Protein AF-A0A2E5M463-F1 (afdb_monomer)

pLDDT: mean 83.98, std 10.02, range [53.19, 97.12]

Mean predicted aligned error: 6.85 Å

Solvent-accessible surface area (backbone atoms only — not comparable to full-atom values): 4978 Å² total; per-residue (Å²): 112,72,68,58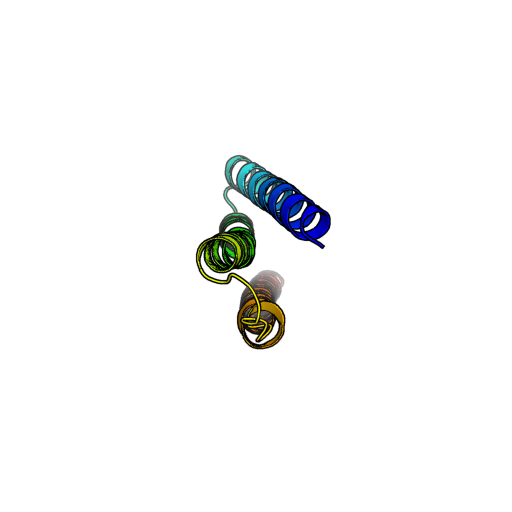,54,55,51,48,41,54,51,34,52,52,52,18,50,50,26,39,52,50,16,73,75,67,68,44,64,68,31,44,52,52,17,55,54,41,45,51,64,41,54,50,52,54,49,45,68,74,72,46,92,82,80,80,70,77,59,51,54,73,72,46,51,50,54,49,50,51,51,51,53,51,49,53,49,53,52,52,51,53,55,53,60,63,74,75,110

Foldseek 3Di:
DVVVLVVLLVVLQVQLVVLVVVCVVVVDVLSVVVSVLSVVVNVVSVVCVVPPDPPPPPCCVVVPSVVVSVVVNVVVVVVVVVVVVVVVD

Structure (mmCIF, N/CA/C/O backbone):
data_AF-A0A2E5M463-F1
#
_entry.id   AF-A0A2E5M463-F1
#
loop_
_atom_site.group_PDB
_atom_site.id
_atom_site.type_symbol
_atom_site.label_atom_id
_atom_site.label_alt_id
_atom_site.label_comp_id
_atom_site.label_asym_id
_atom_site.label_entity_id
_atom_site.label_seq_id
_atom_site.pdbx_PDB_ins_code
_atom_site.Cartn_x
_atom_site.Cartn_y
_atom_site.Cartn_z
_atom_site.occupancy
_atom_site.B_iso_or_equiv
_atom_site.auth_seq_id
_atom_site.auth_comp_id
_atom_site.auth_asym_id
_atom_site.auth_atom_id
_atom_site.pdbx_PDB_model_num
ATOM 1 N N . MET A 1 1 ? 7.688 9.559 -18.998 1.00 62.34 1 MET A N 1
ATOM 2 C CA . MET A 1 1 ? 7.029 8.341 -18.470 1.00 62.34 1 MET A CA 1
ATOM 3 C C . MET A 1 1 ? 7.721 7.845 -17.205 1.00 62.34 1 MET A C 1
ATOM 5 O O . MET A 1 1 ? 7.055 7.785 -16.188 1.00 62.34 1 MET A O 1
ATOM 9 N N . ILE A 1 2 ? 9.045 7.640 -17.204 1.00 70.81 2 ILE A N 1
ATOM 10 C CA . ILE A 1 2 ? 9.848 7.279 -16.010 1.00 70.81 2 ILE A CA 1
ATOM 11 C C . ILE A 1 2 ? 9.572 8.139 -14.761 1.00 70.81 2 ILE A C 1
ATOM 13 O O . ILE A 1 2 ? 9.425 7.608 -13.667 1.00 70.81 2 ILE A O 1
ATOM 17 N N . PHE A 1 3 ? 9.424 9.458 -14.918 1.00 75.88 3 PHE A N 1
ATOM 18 C CA . PHE A 1 3 ? 9.173 10.359 -13.787 1.00 75.88 3 PHE A CA 1
ATOM 19 C C . PHE A 1 3 ? 7.850 10.062 -13.057 1.00 75.88 3 PHE A C 1
ATOM 21 O O . PHE A 1 3 ? 7.770 10.205 -11.842 1.00 75.88 3 PHE A O 1
ATOM 28 N N . ALA A 1 4 ? 6.827 9.603 -13.786 1.00 78.38 4 ALA A N 1
ATOM 29 C CA . ALA A 1 4 ? 5.537 9.244 -13.204 1.00 78.38 4 ALA A CA 1
ATOM 30 C C . ALA A 1 4 ? 5.632 7.971 -12.347 1.00 78.38 4 ALA A C 1
ATOM 32 O O . ALA A 1 4 ? 5.012 7.915 -11.292 1.00 78.38 4 ALA A O 1
ATOM 33 N N . TYR A 1 5 ? 6.460 6.998 -12.747 1.00 77.31 5 TYR A N 1
ATOM 34 C CA . TYR A 1 5 ? 6.702 5.777 -11.971 1.00 77.31 5 TYR A CA 1
ATOM 35 C C . TYR A 1 5 ? 7.401 6.074 -10.645 1.00 77.31 5 TYR A C 1
ATOM 37 O O . TYR A 1 5 ? 6.952 5.633 -9.591 1.00 77.31 5 TYR A O 1
ATOM 45 N N . PHE A 1 6 ? 8.459 6.888 -10.671 1.00 82.75 6 PHE A N 1
ATOM 46 C CA . PHE A 1 6 ? 9.142 7.293 -9.441 1.00 82.75 6 PHE A CA 1
ATOM 47 C C . PHE A 1 6 ? 8.241 8.128 -8.526 1.00 82.75 6 PHE A C 1
ATOM 49 O O . PHE A 1 6 ? 8.236 7.911 -7.316 1.00 82.75 6 PHE A O 1
ATOM 56 N N . ALA A 1 7 ? 7.444 9.040 -9.091 1.00 87.12 7 ALA A N 1
ATOM 57 C CA . ALA A 1 7 ? 6.464 9.801 -8.322 1.00 87.12 7 ALA A CA 1
ATOM 58 C C . ALA A 1 7 ? 5.413 8.885 -7.672 1.00 87.12 7 ALA A C 1
ATOM 60 O O . ALA A 1 7 ? 5.107 9.058 -6.494 1.00 87.12 7 ALA A O 1
ATOM 61 N N . PHE A 1 8 ? 4.908 7.887 -8.406 1.00 86.06 8 PHE A N 1
ATOM 62 C CA . PHE A 1 8 ? 3.970 6.894 -7.886 1.00 86.06 8 PHE A CA 1
ATOM 63 C C . PHE A 1 8 ? 4.582 6.060 -6.754 1.00 86.06 8 PHE A C 1
ATOM 65 O O . PHE A 1 8 ? 3.973 5.945 -5.695 1.00 86.06 8 PHE A O 1
ATOM 72 N N . ILE A 1 9 ? 5.806 5.550 -6.931 1.00 88.31 9 ILE A N 1
ATOM 73 C CA . ILE A 1 9 ? 6.525 4.774 -5.907 1.00 88.31 9 ILE A CA 1
ATOM 74 C C . ILE A 1 9 ? 6.718 5.603 -4.632 1.00 88.31 9 ILE A C 1
ATOM 76 O O . ILE A 1 9 ? 6.393 5.139 -3.541 1.00 88.31 9 ILE A O 1
ATOM 80 N N . LEU A 1 10 ? 7.202 6.843 -4.751 1.00 92.12 10 LEU A N 1
ATOM 81 C CA . LEU A 1 10 ? 7.418 7.718 -3.595 1.00 92.12 10 LEU A CA 1
ATOM 82 C C . LEU A 1 10 ? 6.106 8.069 -2.887 1.00 92.12 10 LEU A C 1
ATOM 84 O O . LEU A 1 10 ? 6.041 8.021 -1.657 1.00 92.12 10 LEU A O 1
ATOM 88 N N . ALA A 1 11 ? 5.056 8.384 -3.650 1.00 92.25 11 ALA A N 1
ATOM 89 C CA . ALA A 1 11 ? 3.734 8.649 -3.096 1.00 92.25 11 ALA A CA 1
ATOM 90 C C . ALA A 1 11 ? 3.175 7.413 -2.375 1.00 92.25 11 ALA A C 1
ATOM 92 O O . ALA A 1 11 ? 2.720 7.527 -1.238 1.00 92.25 11 ALA A O 1
ATOM 93 N N . GLY A 1 12 ? 3.279 6.231 -2.987 1.00 91.31 12 GLY A N 1
ATOM 94 C CA . GLY A 1 12 ? 2.848 4.967 -2.399 1.00 91.31 12 GLY A CA 1
ATOM 95 C C . GLY A 1 12 ? 3.584 4.649 -1.098 1.00 91.31 12 GLY A C 1
ATOM 96 O O . GLY A 1 12 ? 2.943 4.317 -0.102 1.00 91.31 12 GLY A O 1
ATOM 97 N N . ILE A 1 13 ? 4.912 4.823 -1.061 1.00 93.38 13 ILE A N 1
ATOM 98 C CA . ILE A 1 13 ? 5.713 4.636 0.161 1.00 93.38 13 ILE A CA 1
ATOM 99 C C . ILE A 1 13 ? 5.244 5.610 1.247 1.00 93.38 13 ILE A C 1
ATOM 101 O O . ILE A 1 13 ? 5.073 5.210 2.399 1.00 93.38 13 ILE A O 1
ATOM 105 N N . GLY A 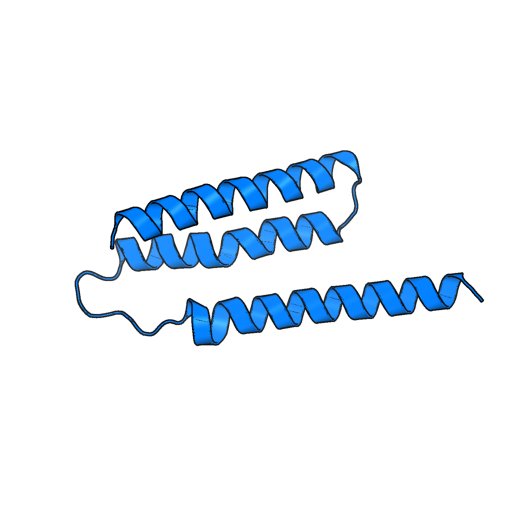1 14 ? 4.997 6.873 0.888 1.00 94.44 14 GLY A N 1
ATOM 106 C CA . GLY A 1 14 ? 4.478 7.881 1.812 1.00 94.44 14 GLY A CA 1
ATOM 107 C C . GLY A 1 14 ? 3.122 7.495 2.408 1.00 94.44 14 GLY A C 1
ATOM 108 O O . GLY A 1 14 ? 2.928 7.600 3.621 1.00 94.44 14 GLY A O 1
ATOM 109 N N . VAL A 1 15 ? 2.197 6.994 1.584 1.00 93.25 15 VAL A N 1
ATOM 110 C CA . VAL A 1 15 ? 0.869 6.550 2.036 1.00 93.25 15 VAL A CA 1
ATOM 111 C C . VAL A 1 15 ? 0.962 5.289 2.902 1.00 93.25 15 VAL A C 1
ATOM 113 O O . VAL A 1 15 ? 0.336 5.236 3.964 1.00 93.25 15 VAL A O 1
ATOM 116 N N . ALA A 1 16 ? 1.783 4.307 2.517 1.00 94.38 16 ALA A N 1
ATOM 117 C CA . ALA A 1 16 ? 2.036 3.113 3.324 1.00 94.38 16 ALA A CA 1
ATOM 118 C C . ALA A 1 16 ? 2.622 3.486 4.696 1.00 94.38 16 ALA A C 1
ATOM 120 O O . ALA A 1 16 ? 2.120 3.045 5.731 1.00 94.38 16 ALA A O 1
ATOM 121 N N . ALA A 1 17 ? 3.618 4.379 4.728 1.00 95.62 17 ALA A N 1
ATOM 122 C CA . ALA A 1 17 ? 4.217 4.876 5.965 1.00 95.62 17 ALA A CA 1
ATOM 123 C C . ALA A 1 17 ? 3.200 5.612 6.851 1.00 95.62 17 ALA A C 1
ATOM 125 O O . ALA A 1 17 ? 3.194 5.425 8.071 1.00 95.62 17 ALA A O 1
ATOM 126 N N . LEU A 1 18 ? 2.300 6.400 6.255 1.00 96.38 18 LEU A N 1
ATOM 127 C CA . LEU A 1 18 ? 1.219 7.071 6.978 1.00 96.38 18 LEU A CA 1
ATOM 128 C C . LEU A 1 18 ? 0.273 6.058 7.635 1.00 96.38 18 LEU A C 1
ATOM 130 O O . LEU A 1 18 ? -0.011 6.169 8.831 1.00 96.38 18 LEU A O 1
ATOM 134 N N . PHE A 1 19 ? -0.184 5.043 6.898 1.00 94.56 19 PHE A N 1
ATOM 135 C CA . PHE A 1 19 ? -1.032 3.990 7.463 1.00 94.56 19 PHE A CA 1
ATOM 136 C C . PHE A 1 19 ? -0.304 3.165 8.525 1.00 94.56 19 PHE A C 1
ATOM 138 O O . PHE A 1 19 ? -0.891 2.836 9.559 1.00 94.56 19 PHE A O 1
ATOM 145 N N . GLN A 1 20 ? 0.987 2.907 8.334 1.00 96.44 20 GLN A N 1
ATOM 146 C CA . GLN A 1 20 ? 1.815 2.246 9.332 1.00 96.44 20 GLN A CA 1
ATOM 147 C C . GLN A 1 20 ? 1.913 3.071 10.622 1.00 96.44 20 GLN A C 1
ATOM 149 O O . GLN A 1 20 ? 1.745 2.529 11.715 1.00 96.44 20 GLN A O 1
ATOM 154 N N . ALA A 1 21 ? 2.121 4.386 10.524 1.00 96.81 21 ALA A N 1
ATOM 155 C CA . ALA A 1 21 ? 2.150 5.276 11.683 1.00 96.81 21 ALA A CA 1
ATOM 156 C C . ALA A 1 21 ? 0.798 5.292 12.421 1.00 96.81 21 ALA A C 1
ATOM 158 O O . ALA A 1 21 ? 0.751 5.215 13.654 1.00 96.81 21 ALA A O 1
ATOM 159 N N . LEU A 1 22 ? -0.315 5.313 11.676 1.00 94.31 22 LEU A N 1
ATOM 160 C CA . LEU A 1 22 ? -1.661 5.190 12.245 1.00 94.31 22 LEU A CA 1
ATOM 161 C C . LEU A 1 22 ? -1.871 3.843 12.944 1.00 94.31 22 LEU A C 1
ATOM 163 O O . LEU A 1 22 ? -2.482 3.804 14.018 1.00 94.31 22 LEU A O 1
ATOM 167 N N . PHE A 1 23 ? -1.344 2.750 12.388 1.00 96.00 23 PHE A N 1
ATOM 168 C CA . PHE A 1 23 ? -1.360 1.442 13.037 1.00 96.00 23 PHE A CA 1
ATOM 169 C C . PHE A 1 23 ? -0.558 1.447 14.340 1.00 96.00 23 PHE A C 1
ATOM 171 O O . PHE A 1 23 ? -1.075 1.007 15.363 1.00 96.00 23 PHE A O 1
ATOM 178 N N . VAL A 1 24 ? 0.662 1.990 14.352 1.00 97.12 24 VAL A N 1
ATOM 179 C CA . VAL A 1 24 ? 1.489 2.055 15.571 1.00 97.12 24 VAL A CA 1
ATOM 180 C C . VAL A 1 24 ? 0.770 2.828 16.682 1.00 97.12 24 VAL A C 1
ATOM 182 O O . VAL A 1 24 ? 0.778 2.384 17.833 1.00 97.12 24 VAL A O 1
ATOM 185 N N . LYS A 1 25 ? 0.090 3.931 16.336 1.00 96.56 25 LYS A N 1
ATOM 186 C CA . LYS A 1 25 ? -0.643 4.779 17.289 1.00 96.56 25 LYS A CA 1
ATOM 187 C C . LYS A 1 25 ? -1.951 4.161 17.790 1.00 96.56 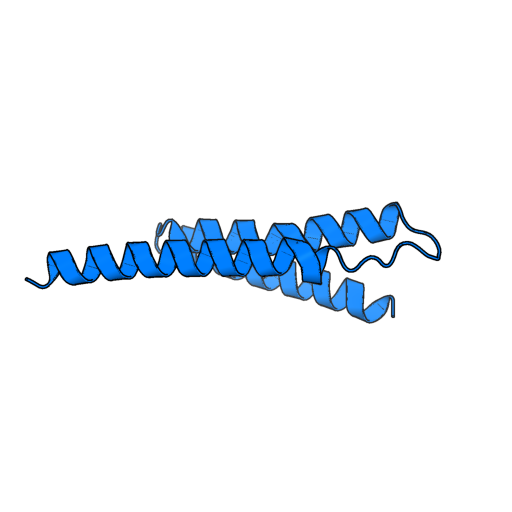25 LYS A C 1
ATOM 189 O O . LYS A 1 25 ? -2.259 4.266 18.970 1.00 96.56 25 LYS A O 1
ATOM 194 N N . THR A 1 26 ? -2.752 3.566 16.905 1.00 94.50 26 THR A N 1
ATOM 195 C CA . THR A 1 26 ? -4.120 3.109 17.240 1.00 94.50 26 THR A CA 1
ATOM 196 C C . THR A 1 26 ? -4.234 1.605 17.469 1.00 94.50 26 THR A C 1
ATOM 198 O O . THR A 1 26 ? -5.251 1.148 17.983 1.00 94.50 26 THR A O 1
ATOM 201 N N .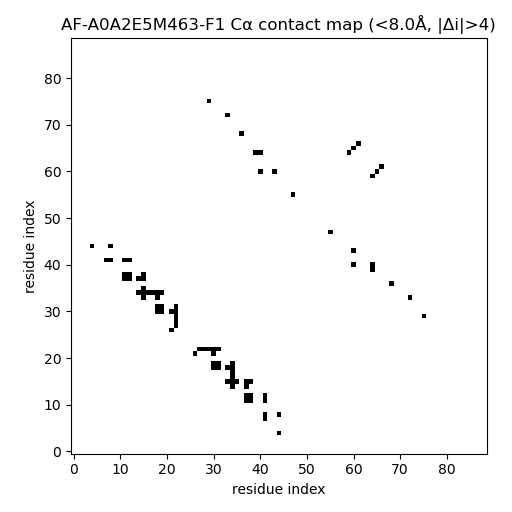 ARG A 1 27 ? -3.229 0.833 17.038 1.00 93.88 27 ARG A N 1
ATOM 202 C CA . ARG A 1 27 ? -3.193 -0.638 17.007 1.00 93.88 27 ARG A CA 1
ATOM 203 C C . ARG A 1 27 ? -4.368 -1.290 16.268 1.00 93.88 27 ARG A C 1
ATOM 205 O O . ARG A 1 27 ? -4.608 -2.483 16.427 1.00 93.88 27 ARG A O 1
ATOM 212 N N . LYS A 1 28 ? -5.083 -0.541 15.419 1.00 88.81 28 LYS A N 1
ATOM 213 C CA . LYS A 1 28 ? -6.202 -1.077 14.633 1.00 88.81 28 LYS A CA 1
ATOM 214 C C . LYS A 1 28 ? -5.680 -1.858 13.421 1.00 88.81 28 LYS A C 1
ATOM 216 O O . LYS A 1 28 ? -5.046 -1.248 12.558 1.00 88.81 28 LYS A O 1
ATOM 221 N N . PRO A 1 29 ? -5.994 -3.159 13.286 1.00 88.06 29 PRO A N 1
ATOM 222 C CA . PRO A 1 29 ? -5.440 -4.009 12.230 1.00 88.06 29 PRO A CA 1
ATOM 223 C C . PRO A 1 29 ? -5.816 -3.538 10.821 1.00 88.06 29 PRO A C 1
ATOM 225 O O . PRO A 1 29 ? -5.050 -3.751 9.891 1.00 88.06 29 PRO A O 1
ATOM 228 N N . ALA A 1 30 ? -6.937 -2.827 10.664 1.00 87.00 30 ALA A N 1
ATOM 229 C CA . ALA A 1 30 ? -7.330 -2.230 9.389 1.00 87.00 30 ALA A CA 1
ATOM 230 C C . ALA A 1 30 ? -6.230 -1.331 8.793 1.00 87.00 30 ALA A C 1
ATOM 232 O O . ALA A 1 30 ? -5.960 -1.410 7.601 1.00 87.00 30 ALA A O 1
ATOM 233 N N . PHE A 1 31 ? -5.542 -0.530 9.615 1.00 91.50 31 PHE A N 1
ATOM 234 C CA . PHE A 1 31 ? -4.462 0.329 9.123 1.00 91.50 31 PHE A CA 1
ATOM 235 C C . PHE A 1 3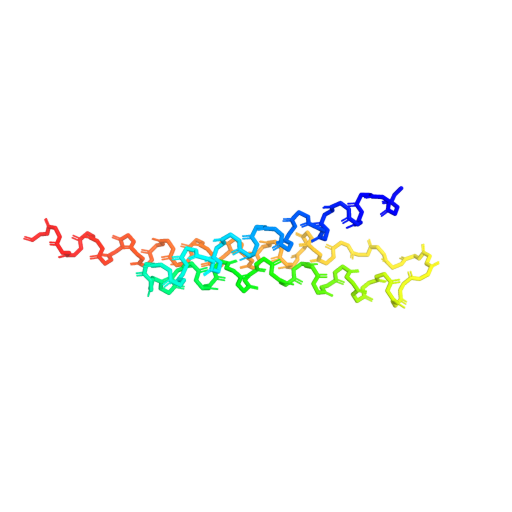1 ? -3.213 -0.460 8.728 1.00 91.50 31 PHE A C 1
ATOM 237 O O . PHE A 1 31 ? -2.540 -0.081 7.776 1.00 91.50 31 PHE A O 1
ATOM 244 N N . LEU A 1 32 ? -2.930 -1.578 9.404 1.00 91.81 32 LEU A N 1
ATOM 245 C CA . LEU A 1 32 ? -1.854 -2.480 8.994 1.00 91.81 32 LEU A CA 1
ATOM 246 C C . LEU A 1 32 ? -2.166 -3.111 7.632 1.00 91.81 32 LEU A C 1
ATOM 248 O O . LEU A 1 32 ? -1.305 -3.138 6.762 1.00 91.81 32 LEU A O 1
ATOM 252 N N . VAL A 1 33 ? -3.408 -3.559 7.429 1.00 90.50 33 VAL A N 1
ATOM 253 C CA . VAL A 1 33 ? -3.856 -4.117 6.145 1.00 90.50 33 VAL A CA 1
ATOM 254 C C . VAL A 1 33 ? -3.732 -3.076 5.031 1.00 90.50 33 VAL A C 1
ATOM 256 O O . VAL A 1 33 ? -3.159 -3.383 3.992 1.00 90.50 33 VAL A O 1
ATOM 259 N N . CYS A 1 34 ? -4.176 -1.835 5.257 1.00 88.88 34 CYS A N 1
ATOM 260 C CA . CYS A 1 34 ? -4.013 -0.753 4.279 1.00 88.88 34 CYS A CA 1
ATOM 261 C C . CYS A 1 34 ? -2.539 -0.443 3.977 1.00 88.88 34 CYS A C 1
ATOM 263 O O . CYS A 1 34 ? -2.192 -0.235 2.819 1.00 88.88 34 CYS A O 1
ATOM 265 N N . SER A 1 35 ? -1.678 -0.424 5.001 1.00 93.00 35 SER A N 1
ATOM 266 C CA . SER A 1 35 ? -0.230 -0.221 4.850 1.00 93.00 35 SER A CA 1
ATOM 267 C C . SER A 1 35 ? 0.394 -1.290 3.949 1.00 93.00 35 SER A C 1
ATOM 269 O O . SER A 1 35 ? 1.096 -0.963 2.996 1.00 93.00 35 SER A O 1
ATOM 271 N N . VAL A 1 36 ? 0.073 -2.564 4.195 1.00 92.69 36 VAL A N 1
ATOM 272 C CA . VAL A 1 36 ? 0.573 -3.692 3.396 1.00 92.69 36 VAL A CA 1
ATOM 273 C C . VAL A 1 36 ? 0.015 -3.670 1.975 1.00 92.69 36 VAL A C 1
ATOM 275 O O . VAL A 1 36 ? 0.768 -3.912 1.036 1.00 92.69 36 VAL A O 1
ATOM 278 N N . LEU A 1 37 ? -1.273 -3.357 1.802 1.00 90.00 37 LEU A N 1
ATOM 279 C CA . LEU A 1 37 ? -1.896 -3.268 0.478 1.00 90.00 37 LEU A CA 1
ATOM 280 C C . LEU A 1 37 ? -1.174 -2.250 -0.400 1.00 90.00 37 LEU A C 1
ATOM 282 O O . LEU A 1 37 ? -0.771 -2.599 -1.498 1.00 90.00 37 LEU A O 1
ATOM 286 N N . TRP A 1 38 ? -0.888 -1.057 0.127 1.00 89.88 38 TRP A N 1
ATOM 287 C CA . TRP A 1 38 ? -0.163 -0.024 -0.617 1.00 89.88 38 TRP A CA 1
ATOM 288 C C . TRP A 1 38 ? 1.243 -0.434 -1.068 1.00 89.88 38 TRP A C 1
ATOM 290 O O . TRP A 1 38 ? 1.754 0.133 -2.030 1.00 89.88 38 TRP A O 1
ATOM 300 N N . LEU A 1 39 ? 1.873 -1.417 -0.418 1.00 90.69 39 LEU A N 1
ATOM 301 C CA . LEU A 1 39 ? 3.178 -1.927 -0.840 1.00 90.69 39 LEU A CA 1
ATOM 302 C C . LEU A 1 39 ? 3.090 -2.839 -2.071 1.00 90.69 39 LEU A C 1
ATOM 304 O O . LEU A 1 39 ? 4.063 -2.921 -2.817 1.00 90.69 39 LEU A O 1
ATOM 308 N N . LEU A 1 40 ? 1.951 -3.492 -2.323 1.00 88.25 40 LEU A N 1
ATOM 309 C CA . LEU A 1 40 ? 1.780 -4.405 -3.460 1.00 88.25 40 LEU A CA 1
ATOM 310 C C . LEU A 1 40 ? 2.010 -3.736 -4.826 1.00 88.25 40 LEU A C 1
ATOM 312 O O . LEU A 1 40 ? 2.858 -4.238 -5.571 1.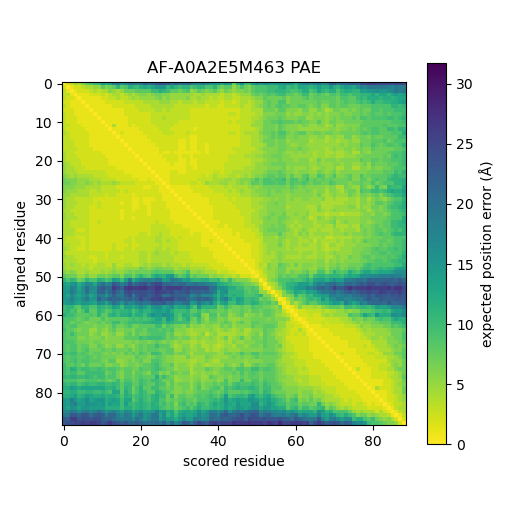00 88.25 40 LEU A O 1
ATOM 316 N N . PRO A 1 41 ? 1.345 -2.617 -5.174 1.00 85.12 41 PRO A N 1
ATOM 317 C CA . PRO A 1 41 ? 1.550 -1.972 -6.464 1.00 85.12 41 PRO A CA 1
ATOM 318 C C . PRO A 1 41 ? 2.962 -1.387 -6.566 1.00 85.12 41 PRO A C 1
ATOM 320 O O . PRO A 1 41 ? 3.556 -1.409 -7.633 1.00 85.12 41 PRO A O 1
ATOM 323 N N . ILE A 1 42 ? 3.560 -0.946 -5.455 1.00 89.19 42 ILE A N 1
ATOM 324 C CA . ILE A 1 42 ? 4.945 -0.450 -5.435 1.00 89.19 42 ILE A CA 1
ATOM 325 C C . ILE A 1 42 ? 5.929 -1.573 -5.776 1.00 89.19 42 ILE A C 1
ATOM 327 O O . ILE A 1 42 ? 6.807 -1.395 -6.618 1.00 89.19 42 ILE A O 1
ATOM 331 N N . CYS A 1 43 ? 5.790 -2.732 -5.129 1.00 88.94 43 CYS A N 1
ATOM 332 C CA . CYS A 1 43 ? 6.627 -3.898 -5.395 1.00 88.94 43 CYS A CA 1
ATOM 333 C C . CYS A 1 43 ? 6.472 -4.382 -6.837 1.00 88.94 43 CYS A C 1
ATOM 335 O O . CYS A 1 43 ? 7.476 -4.702 -7.476 1.00 88.94 43 CYS A O 1
ATOM 337 N N . TYR A 1 44 ? 5.240 -4.408 -7.350 1.00 83.94 44 TYR A N 1
ATOM 338 C CA . TYR A 1 44 ? 4.982 -4.752 -8.742 1.00 83.94 44 TYR A CA 1
ATOM 339 C C . TYR A 1 44 ? 5.679 -3.771 -9.695 1.00 83.94 44 TYR A C 1
ATOM 341 O O . TYR A 1 44 ? 6.413 -4.205 -10.579 1.00 83.94 44 TYR A O 1
ATOM 349 N N . GLU A 1 45 ? 5.541 -2.464 -9.474 1.00 83.12 45 GLU A N 1
ATOM 350 C CA . GLU A 1 45 ? 6.142 -1.452 -10.347 1.00 83.12 45 GLU A CA 1
ATOM 351 C C . GLU A 1 45 ? 7.675 -1.506 -10.341 1.00 83.12 45 GLU A C 1
ATOM 353 O O . GLU A 1 45 ? 8.315 -1.432 -11.391 1.00 83.12 45 GLU A O 1
ATOM 358 N N . ILE A 1 46 ? 8.292 -1.723 -9.176 1.00 85.94 46 ILE A N 1
ATOM 359 C CA . ILE A 1 46 ? 9.745 -1.936 -9.075 1.00 85.94 46 ILE A CA 1
ATOM 360 C C . ILE A 1 46 ? 10.162 -3.202 -9.834 1.00 85.94 46 ILE A C 1
ATOM 362 O O . ILE A 1 46 ? 11.192 -3.212 -10.512 1.00 85.94 46 ILE A O 1
ATOM 366 N N . TRP A 1 47 ? 9.383 -4.280 -9.732 1.00 84.69 47 TRP A N 1
ATOM 367 C CA . TRP A 1 47 ? 9.660 -5.518 -10.455 1.00 84.69 47 TRP A CA 1
ATOM 368 C C . TRP A 1 47 ? 9.553 -5.328 -11.974 1.00 84.69 47 TRP A C 1
ATOM 370 O O . TRP A 1 47 ? 10.446 -5.769 -12.703 1.00 84.69 47 TRP A O 1
ATOM 380 N N . VAL A 1 48 ? 8.536 -4.606 -12.452 1.00 80.19 48 VAL A N 1
ATOM 381 C CA . VAL A 1 48 ? 8.367 -4.277 -13.876 1.00 80.19 48 VAL A CA 1
ATOM 382 C C . VAL A 1 48 ? 9.513 -3.410 -14.382 1.00 80.19 48 VAL A C 1
ATOM 384 O O . VAL A 1 48 ? 10.092 -3.737 -15.416 1.00 80.19 48 VAL A O 1
ATOM 387 N N . LEU A 1 49 ? 9.905 -2.363 -13.647 1.00 79.50 49 LEU A N 1
ATOM 388 C CA . LEU A 1 49 ? 11.026 -1.491 -14.024 1.00 79.50 49 LEU A CA 1
ATOM 389 C C . LEU A 1 49 ? 12.341 -2.261 -14.206 1.00 79.50 49 LEU A C 1
ATOM 391 O O . LEU A 1 49 ? 13.135 -1.916 -15.078 1.00 79.50 49 LEU A O 1
ATOM 395 N N . ASN A 1 50 ? 12.567 -3.302 -13.401 1.00 80.06 50 ASN A N 1
ATOM 396 C CA . ASN A 1 50 ? 13.767 -4.136 -13.493 1.00 80.06 50 ASN A CA 1
ATOM 397 C C . ASN A 1 50 ? 13.678 -5.219 -14.580 1.00 80.06 50 ASN A C 1
ATOM 399 O O . ASN A 1 50 ? 14.708 -5.647 -15.097 1.00 80.06 50 ASN A O 1
ATOM 403 N N . THR A 1 51 ? 12.471 -5.684 -14.910 1.00 77.06 51 THR A N 1
ATOM 404 C CA . THR A 1 51 ? 12.268 -6.863 -15.772 1.00 77.06 51 THR A CA 1
ATOM 405 C C . THR A 1 51 ? 11.918 -6.492 -17.214 1.00 77.06 51 THR A C 1
ATOM 407 O O . THR A 1 51 ? 12.179 -7.268 -18.132 1.00 77.06 51 THR A O 1
ATOM 410 N N . CYS A 1 52 ? 11.337 -5.314 -17.446 1.00 72.25 52 CYS A N 1
ATOM 411 C CA . CYS A 1 52 ? 10.698 -4.972 -18.713 1.00 72.25 52 CYS A CA 1
ATOM 412 C C . CYS A 1 52 ? 11.401 -3.790 -19.407 1.00 72.25 52 CYS A C 1
ATOM 414 O O . CYS A 1 52 ? 11.353 -2.655 -18.945 1.00 72.25 52 CYS A O 1
ATOM 416 N N . THR A 1 53 ? 12.049 -4.056 -20.551 1.00 60.94 53 THR A N 1
ATOM 417 C CA . THR A 1 53 ? 12.894 -3.096 -21.297 1.00 60.94 53 THR A CA 1
ATOM 418 C C . THR A 1 53 ? 12.250 -2.487 -22.551 1.00 60.94 53 THR A C 1
ATOM 420 O O . THR A 1 53 ? 12.918 -1.732 -23.254 1.00 60.94 53 THR A O 1
ATOM 423 N N . GLY A 1 54 ? 10.971 -2.753 -22.857 1.00 59.41 54 GLY A N 1
ATOM 424 C CA . GLY A 1 54 ? 10.355 -2.151 -24.053 1.00 59.41 54 GLY A CA 1
ATOM 425 C C . GLY A 1 54 ? 8.860 -2.386 -24.297 1.00 59.41 54 GLY A C 1
ATOM 426 O O . GLY A 1 54 ? 8.179 -1.439 -24.660 1.00 59.41 54 GLY A O 1
ATOM 427 N N . GLU A 1 55 ? 8.324 -3.595 -24.074 1.00 59.06 55 GLU A N 1
ATOM 428 C CA . GLU A 1 55 ? 6.968 -3.970 -24.568 1.00 59.06 55 GLU A CA 1
ATOM 429 C C . GLU A 1 55 ? 6.067 -4.662 -23.525 1.00 59.06 55 GLU A C 1
ATOM 431 O O . GLU A 1 55 ? 4.926 -5.040 -23.787 1.00 59.06 55 GLU A O 1
ATOM 436 N N . CYS A 1 56 ? 6.554 -4.844 -22.301 1.00 63.34 56 CYS A N 1
ATOM 437 C CA . CYS A 1 56 ? 5.805 -5.505 -21.237 1.00 63.34 56 CYS A CA 1
ATOM 438 C C . CYS A 1 56 ? 4.892 -4.473 -20.546 1.00 63.34 56 CYS A C 1
ATOM 440 O O . CYS A 1 56 ? 5.204 -3.893 -19.513 1.00 63.34 56 CYS A O 1
ATOM 442 N N . ASN A 1 57 ? 3.767 -4.179 -21.203 1.00 61.44 57 ASN A N 1
ATOM 443 C CA . ASN A 1 57 ? 2.729 -3.262 -20.726 1.00 61.44 57 ASN A CA 1
ATOM 444 C C . ASN A 1 57 ? 1.346 -3.933 -20.742 1.00 61.44 57 ASN A C 1
ATOM 446 O O . ASN A 1 57 ? 0.343 -3.333 -21.129 1.00 61.44 57 ASN A O 1
ATOM 450 N N . ILE A 1 58 ? 1.264 -5.192 -20.306 1.00 62.78 58 ILE A N 1
ATOM 451 C CA . ILE A 1 58 ? -0.004 -5.652 -19.743 1.00 62.78 58 ILE A CA 1
ATOM 452 C C . ILE A 1 58 ? -0.113 -4.933 -18.395 1.00 62.78 58 ILE A C 1
ATOM 454 O O . ILE A 1 58 ? 0.725 -5.112 -17.516 1.00 62.78 58 ILE A O 1
ATOM 458 N N . ARG A 1 59 ? -1.096 -4.035 -18.271 1.00 74.44 59 ARG A N 1
ATOM 459 C CA . ARG A 1 59 ? -1.405 -3.296 -17.037 1.00 74.44 59 ARG A CA 1
ATOM 460 C C . ARG A 1 59 ? -1.965 -4.270 -15.996 1.00 74.44 59 ARG A C 1
ATOM 462 O O . ARG A 1 59 ? -3.159 -4.231 -15.695 1.00 74.44 59 ARG A O 1
ATOM 469 N N . VAL A 1 60 ? -1.130 -5.185 -15.492 1.00 70.88 60 VAL A N 1
ATOM 470 C CA . VAL A 1 60 ? -1.492 -6.127 -14.416 1.00 70.88 60 VAL A CA 1
ATOM 471 C C . VAL A 1 60 ? -1.986 -5.345 -13.202 1.00 70.88 60 VAL A C 1
ATOM 473 O O . VAL A 1 60 ? -2.896 -5.804 -12.520 1.00 70.88 60 VAL A O 1
ATOM 476 N N . ASP A 1 61 ? -1.475 -4.129 -13.004 1.00 70.62 61 ASP A N 1
ATOM 477 C CA . ASP A 1 61 ? -1.962 -3.150 -12.028 1.00 70.62 61 ASP A CA 1
ATOM 478 C C . ASP A 1 61 ? -3.473 -2.978 -12.120 1.00 70.62 61 ASP A C 1
ATOM 480 O O . ASP A 1 61 ? -4.213 -3.184 -11.164 1.00 70.62 61 ASP A O 1
ATOM 484 N N . LEU A 1 62 ? -3.935 -2.639 -13.323 1.00 76.12 62 LEU A N 1
ATOM 485 C CA . LEU A 1 62 ? -5.315 -2.274 -13.592 1.00 76.12 62 LEU A CA 1
ATOM 486 C C . LEU A 1 62 ? -6.234 -3.493 -13.615 1.00 76.12 62 LEU A C 1
ATOM 488 O O . LEU A 1 62 ? -7.394 -3.398 -13.225 1.00 76.12 62 LEU A O 1
ATOM 492 N N . LEU A 1 63 ? -5.713 -4.628 -14.079 1.00 79.81 63 LEU A N 1
ATOM 493 C CA . LEU A 1 63 ? -6.479 -5.858 -14.268 1.00 79.81 63 LEU A CA 1
ATOM 494 C C . LEU A 1 63 ? -6.545 -6.737 -13.018 1.00 79.81 63 LEU A C 1
ATOM 496 O O . LEU A 1 63 ? -7.538 -7.435 -12.833 1.00 79.81 63 LEU A O 1
ATOM 500 N N . TYR A 1 64 ? -5.514 -6.723 -12.173 1.00 79.94 64 TYR A N 1
ATOM 501 C CA . TYR A 1 64 ? -5.388 -7.656 -11.052 1.00 79.94 64 TYR A CA 1
ATOM 502 C C . TYR A 1 64 ? -5.095 -6.960 -9.728 1.00 79.94 64 TYR A C 1
ATOM 504 O O . TYR A 1 64 ? -5.800 -7.230 -8.758 1.00 79.94 64 TYR A O 1
ATOM 512 N N . VAL A 1 65 ? -4.114 -6.052 -9.672 1.00 80.00 65 VAL A N 1
ATOM 513 C CA . VAL A 1 65 ? -3.700 -5.433 -8.399 1.00 80.00 65 VAL A CA 1
ATOM 514 C C . VAL A 1 65 ? -4.812 -4.545 -7.838 1.00 80.00 65 VAL A C 1
ATOM 516 O O . VAL A 1 65 ? -5.301 -4.811 -6.742 1.00 80.00 65 VAL A O 1
ATOM 519 N N . PHE A 1 66 ? -5.301 -3.564 -8.603 1.00 83.12 66 PHE A N 1
ATOM 520 C CA . PHE A 1 66 ? -6.367 -2.671 -8.140 1.00 83.12 66 PHE A CA 1
ATOM 521 C C . PHE A 1 66 ? -7.692 -3.399 -7.870 1.00 83.12 66 PHE A C 1
ATOM 523 O O . PHE A 1 66 ? -8.298 -3.135 -6.831 1.00 83.12 66 PHE A O 1
ATOM 530 N N . PRO A 1 67 ? -8.170 -4.338 -8.715 1.00 86.25 67 PRO A N 1
ATOM 531 C CA . PRO A 1 67 ? -9.376 -5.100 -8.393 1.00 86.25 67 PRO A CA 1
ATOM 532 C C . PRO A 1 67 ? -9.244 -5.924 -7.108 1.00 86.25 67 PRO A C 1
ATOM 534 O O . PRO A 1 67 ? -10.192 -5.980 -6.321 1.00 86.25 67 PRO A O 1
ATOM 537 N N . LEU A 1 68 ? -8.073 -6.524 -6.863 1.00 86.88 68 LEU A N 1
ATOM 538 C CA . LEU A 1 68 ? -7.797 -7.262 -5.631 1.00 86.88 68 LEU A CA 1
ATOM 539 C C . LEU A 1 68 ? -7.797 -6.330 -4.412 1.00 86.88 68 LEU A C 1
ATOM 541 O O . LEU A 1 68 ? -8.433 -6.644 -3.405 1.00 86.88 68 LEU A O 1
ATOM 545 N N . GLU A 1 69 ? -7.147 -5.170 -4.505 1.00 84.88 69 GLU A N 1
ATOM 546 C CA . GLU A 1 69 ? -7.136 -4.166 -3.438 1.00 84.88 69 GLU A CA 1
ATOM 547 C C . GLU A 1 69 ? -8.538 -3.656 -3.109 1.00 84.88 69 GLU A C 1
ATOM 549 O O . GLU A 1 69 ? -8.933 -3.641 -1.941 1.00 84.88 69 GLU A O 1
ATOM 554 N N . ILE A 1 70 ? -9.317 -3.289 -4.131 1.00 87.19 70 ILE A N 1
ATOM 555 C CA . ILE A 1 70 ? -10.701 -2.836 -3.965 1.00 87.19 70 ILE A CA 1
ATOM 556 C C . ILE A 1 70 ? -11.536 -3.941 -3.315 1.00 87.19 70 ILE A C 1
ATOM 558 O O . ILE A 1 70 ? -12.276 -3.668 -2.369 1.00 87.19 70 ILE A O 1
ATOM 562 N N . GLY A 1 71 ? -11.396 -5.188 -3.774 1.00 87.56 71 GLY A N 1
ATOM 563 C CA . GLY A 1 71 ? -12.094 -6.336 -3.199 1.00 87.56 71 GLY A CA 1
ATOM 564 C C . GLY A 1 71 ? -11.759 -6.552 -1.721 1.00 87.56 71 GLY A C 1
ATOM 565 O O . GLY A 1 71 ? -12.662 -6.725 -0.899 1.00 87.56 71 GLY A O 1
ATOM 566 N N . LEU A 1 72 ? -10.475 -6.477 -1.359 1.00 86.75 72 LEU A N 1
ATOM 567 C CA . LEU A 1 72 ? -10.015 -6.629 0.024 1.00 86.75 72 LEU A CA 1
ATOM 5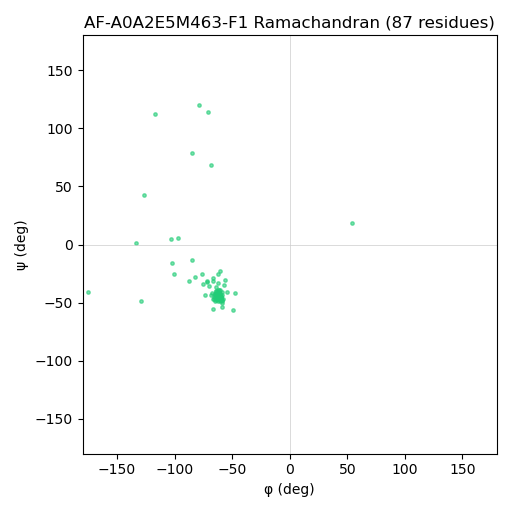68 C C . LEU A 1 72 ? -10.502 -5.482 0.916 1.00 86.75 72 LEU A C 1
ATOM 570 O O . LEU A 1 72 ? -11.054 -5.734 1.989 1.00 86.75 72 LEU A O 1
ATOM 574 N N . LEU A 1 73 ? -10.368 -4.231 0.468 1.00 84.38 73 LEU A N 1
ATOM 575 C CA . LEU A 1 73 ? -10.828 -3.057 1.214 1.00 84.38 73 LEU A CA 1
ATOM 576 C C . LEU A 1 73 ? -12.349 -3.056 1.396 1.00 84.38 73 LEU A C 1
ATOM 578 O O . LEU A 1 73 ? -12.837 -2.779 2.498 1.00 84.38 73 LEU A O 1
ATOM 582 N N . ALA A 1 74 ? -13.104 -3.410 0.355 1.00 86.75 74 ALA A N 1
ATOM 583 C CA . ALA A 1 74 ? -14.553 -3.563 0.436 1.00 86.75 74 ALA A CA 1
ATOM 584 C C . ALA A 1 74 ? -14.938 -4.676 1.422 1.00 86.75 74 ALA A C 1
ATOM 586 O O . ALA A 1 74 ? -15.806 -4.468 2.272 1.00 86.75 74 ALA A O 1
ATOM 587 N N . GLY A 1 75 ? -14.254 -5.823 1.375 1.00 87.88 75 GLY A N 1
ATOM 588 C CA . GLY A 1 75 ? -14.462 -6.933 2.305 1.00 87.88 75 GLY A CA 1
ATOM 589 C C . GLY A 1 75 ? -14.227 -6.532 3.763 1.00 87.88 75 GLY A C 1
ATOM 590 O O . GLY A 1 75 ? -15.105 -6.726 4.607 1.00 87.88 75 GLY A O 1
ATOM 591 N N . VAL A 1 76 ? -13.087 -5.898 4.058 1.00 85.38 76 VAL A N 1
ATOM 592 C CA . VAL A 1 76 ? -12.760 -5.397 5.407 1.00 85.38 76 VAL A CA 1
ATOM 593 C C . VAL A 1 76 ? -13.788 -4.365 5.874 1.00 85.38 76 VAL A C 1
ATOM 595 O O . VAL A 1 76 ? -14.245 -4.425 7.018 1.00 85.38 76 VAL A O 1
ATOM 598 N N . SER A 1 77 ? -14.210 -3.457 4.991 1.00 85.31 77 SER A N 1
ATOM 599 C CA . SER A 1 77 ? -15.214 -2.433 5.306 1.00 85.31 77 SER A CA 1
ATOM 600 C C . SER A 1 77 ? -16.580 -3.048 5.621 1.00 85.31 77 SER A C 1
ATOM 602 O O . SER A 1 77 ? -17.221 -2.661 6.598 1.00 85.31 77 SER A O 1
ATOM 604 N N . LEU A 1 78 ? -17.012 -4.052 4.850 1.00 89.19 78 LEU A N 1
ATOM 605 C CA . LEU A 1 78 ? -18.257 -4.785 5.093 1.00 89.19 78 LEU A CA 1
ATOM 606 C C . LEU A 1 78 ? -18.223 -5.551 6.421 1.00 89.19 78 LEU A C 1
ATOM 608 O O . LEU A 1 78 ? -19.212 -5.542 7.156 1.00 89.19 78 LEU A O 1
ATOM 612 N N . ILE A 1 79 ? -17.098 -6.192 6.750 1.00 88.00 79 ILE A N 1
ATOM 613 C CA . ILE A 1 79 ? -16.916 -6.895 8.030 1.00 88.00 79 ILE A CA 1
ATOM 614 C C . ILE A 1 79 ? -16.967 -5.896 9.191 1.00 88.00 79 ILE A C 1
ATOM 616 O O . ILE A 1 79 ? -17.716 -6.106 10.147 1.00 88.00 79 ILE A O 1
ATOM 620 N N . GLY A 1 80 ? -16.240 -4.780 9.082 1.00 84.44 80 GLY A N 1
ATOM 621 C CA . GLY A 1 80 ? -16.252 -3.710 10.080 1.00 84.44 80 GLY A CA 1
ATOM 622 C C . GLY A 1 80 ? -17.648 -3.120 10.295 1.00 84.44 80 GLY A C 1
ATOM 623 O O . GLY A 1 80 ? -18.084 -2.963 11.435 1.00 84.44 80 GLY A O 1
ATOM 624 N N . TRP A 1 81 ? -18.392 -2.874 9.213 1.00 84.69 81 TRP A N 1
ATOM 625 C CA . TRP A 1 81 ? -19.774 -2.390 9.276 1.00 84.69 81 TRP A CA 1
ATOM 626 C C . TRP A 1 81 ? -20.700 -3.376 9.994 1.00 84.69 81 TRP A C 1
ATOM 628 O O . TRP A 1 81 ? -21.507 -2.977 10.837 1.00 84.69 81 TRP A O 1
ATOM 638 N N . ARG A 1 82 ? -20.607 -4.674 9.670 1.00 88.81 82 ARG A N 1
ATOM 639 C CA . ARG A 1 82 ? -21.420 -5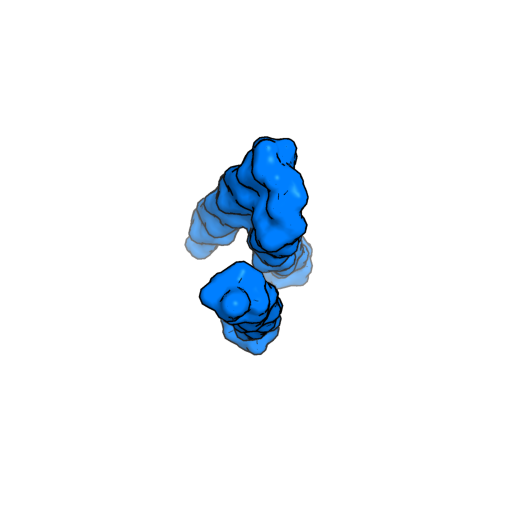.715 10.320 1.00 88.81 82 ARG A CA 1
ATOM 640 C C . ARG A 1 82 ? -21.136 -5.787 11.820 1.00 88.81 82 ARG A C 1
ATOM 642 O O . ARG A 1 82 ? -22.090 -5.820 12.594 1.00 88.81 82 ARG A O 1
ATOM 649 N N . ALA A 1 83 ? -19.863 -5.740 12.217 1.00 85.75 83 ALA A N 1
ATOM 650 C CA . ALA A 1 83 ? -19.459 -5.740 13.622 1.00 85.75 83 ALA A CA 1
ATOM 651 C C . ALA A 1 83 ? -19.978 -4.502 14.375 1.00 85.75 83 ALA A C 1
ATOM 653 O O . ALA A 1 83 ? -20.548 -4.633 15.457 1.00 85.75 83 ALA A O 1
ATOM 654 N N . TYR A 1 84 ? -19.870 -3.309 13.777 1.00 84.56 84 TYR A N 1
ATOM 655 C CA . TYR A 1 84 ? -20.421 -2.079 14.356 1.00 84.56 84 TYR A CA 1
ATOM 656 C C . TYR A 1 84 ? -21.939 -2.172 14.560 1.00 84.56 84 TYR A C 1
ATOM 658 O O . TYR A 1 84 ? -22.450 -1.863 15.636 1.00 84.56 84 TYR A O 1
ATOM 666 N N . ARG A 1 85 ? -22.670 -2.662 13.549 1.00 87.56 85 ARG A N 1
ATOM 667 C CA . ARG A 1 85 ? -24.133 -2.764 13.621 1.00 87.56 85 ARG A CA 1
ATOM 668 C C . ARG A 1 85 ? -24.609 -3.781 14.669 1.00 87.56 85 ARG A C 1
ATOM 670 O O . ARG A 1 85 ? -25.697 -3.612 15.207 1.00 87.56 85 ARG A O 1
ATOM 677 N N . GLN A 1 86 ? -23.825 -4.825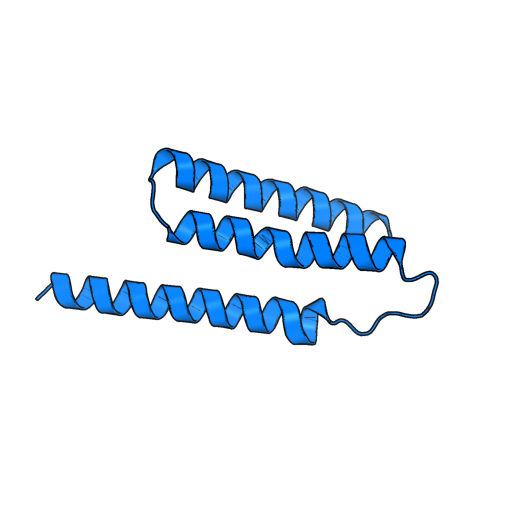 14.948 1.00 82.94 86 GLN A N 1
ATOM 678 C CA . GLN A 1 86 ? -24.128 -5.811 15.994 1.00 82.94 86 GLN A CA 1
ATOM 679 C C . GLN A 1 86 ? -23.945 -5.252 17.408 1.00 82.94 86 GLN A C 1
ATOM 681 O O . GLN A 1 86 ? -24.671 -5.663 18.301 1.00 82.94 86 GLN A O 1
ATOM 686 N N . HIS A 1 87 ? -23.010 -4.320 17.607 1.00 73.81 87 HIS A N 1
ATOM 687 C CA . HIS A 1 87 ? -22.729 -3.727 18.918 1.00 73.81 87 HIS A CA 1
ATOM 688 C C . HIS A 1 87 ? -23.654 -2.549 19.277 1.00 73.81 87 HIS A C 1
ATOM 690 O O . HIS A 1 87 ? -23.670 -2.102 20.416 1.00 73.81 87 HIS A O 1
ATOM 696 N N . SER A 1 88 ? -24.401 -2.026 18.299 1.00 66.56 88 SER A N 1
ATOM 697 C CA . SER A 1 88 ? -25.332 -0.901 18.465 1.00 66.56 88 SER A CA 1
ATOM 698 C C . SER A 1 88 ? -26.798 -1.330 18.671 1.00 66.56 88 SER A C 1
ATOM 700 O O . SER A 1 88 ? -27.679 -0.469 18.658 1.00 66.56 88 SER A O 1
ATOM 702 N N . ARG A 1 89 ? -27.069 -2.634 18.803 1.00 53.19 89 ARG A N 1
ATOM 703 C CA . ARG A 1 89 ? -28.358 -3.196 19.241 1.00 53.19 89 ARG A CA 1
ATOM 704 C C . ARG A 1 89 ? -28.236 -3.664 20.680 1.00 53.19 89 ARG A C 1
ATOM 706 O O . ARG A 1 89 ? -29.248 -3.527 21.394 1.00 53.19 89 ARG A O 1
#

Sequence (89 aa):
MIFAYFAFILAGIGVAALFQALFVKTRKPAFLVCSVLWLLPICYEIWVLNTCTGECNIRVDLLYVFPLEIGLLAGVSLIGWRAYRQHSR

Secondary structure (DSSP, 8-state):
-HHHHHHHHHHHHHHHHHHHHHHHHH--HHHHHHHHHHHHHHHHHHHHHHH-SSS----HIIIIIHHHHHHHHHHHHHHHHHHHHHHT-

Radius of gyration: 16.14 Å; Cα contacts (8 Å, |Δi|>4): 44; chains: 1; bounding box: 42×18×44 Å